Protein AF-A0AAV0XWG4-F1 (afdb_monomer_lite)

InterPro domains:
  IPR013087 Zinc finger C2H2-type [PS00028] (8-29)
  IPR013087 Zinc finger C2H2-type [PS50157] (6-34)

Structure (mmCIF, N/CA/C/O backbone):
data_AF-A0AAV0XWG4-F1
#
_entry.id   AF-A0AAV0XWG4-F1
#
loop_
_atom_site.group_PDB
_atom_site.id
_atom_site.type_symbol
_atom_site.label_atom_id
_atom_site.label_alt_id
_atom_site.label_comp_id
_atom_site.label_asym_id
_atom_site.label_entity_id
_atom_site.label_seq_id
_atom_site.pdbx_PDB_ins_code
_atom_site.Cartn_x
_atom_site.Cartn_y
_atom_site.Cartn_z
_atom_site.occupancy
_atom_site.B_iso_or_equiv
_atom_site.auth_seq_id
_atom_site.auth_comp_id
_atom_site.auth_asym_id
_atom_site.auth_atom_id
_atom_site.pdbx_PDB_model_num
ATOM 1 N N . MET A 1 1 ? 0.734 20.926 18.922 1.00 51.56 1 MET A N 1
ATOM 2 C CA . MET A 1 1 ? 0.451 19.916 17.878 1.00 51.56 1 MET A CA 1
ATOM 3 C C . MET A 1 1 ? -0.539 18.924 18.458 1.00 51.56 1 MET A C 1
ATOM 5 O O . MET A 1 1 ? -0.162 18.158 19.336 1.00 51.56 1 MET A O 1
ATOM 9 N N . GLU A 1 2 ? -1.803 18.983 18.050 1.00 61.16 2 GLU A N 1
ATOM 10 C CA . GLU A 1 2 ? -2.807 18.018 18.503 1.00 61.16 2 GLU A CA 1
ATOM 11 C C . GLU A 1 2 ? -2.474 16.643 17.919 1.00 61.16 2 GLU A C 1
ATOM 13 O O . GLU A 1 2 ? -2.381 16.458 16.703 1.00 61.16 2 GLU A O 1
ATOM 18 N N . LYS A 1 3 ? -2.199 15.680 18.800 1.00 68.31 3 LYS A N 1
ATOM 19 C CA . LYS A 1 3 ? -1.814 14.325 18.412 1.00 68.31 3 LYS A CA 1
ATOM 20 C C . LYS A 1 3 ? -3.073 13.611 17.927 1.00 68.31 3 LYS A C 1
ATOM 22 O O . LYS A 1 3 ? -3.860 13.125 18.731 1.00 68.31 3 LYS A O 1
ATOM 27 N N . THR A 1 4 ? -3.284 13.579 16.615 1.00 80.38 4 THR A N 1
ATOM 28 C CA . THR A 1 4 ? -4.413 12.871 16.005 1.00 80.38 4 THR A CA 1
ATOM 29 C C . THR A 1 4 ? -4.279 11.376 16.276 1.00 80.38 4 THR A C 1
ATOM 31 O O . THR A 1 4 ? -3.386 10.699 15.767 1.00 80.38 4 THR A O 1
ATOM 34 N N . VAL A 1 5 ? -5.155 10.863 17.138 1.00 88.19 5 VAL A N 1
ATOM 35 C CA . VAL A 1 5 ? -5.189 9.449 17.514 1.00 88.19 5 VAL A CA 1
ATOM 36 C C . VAL A 1 5 ? -6.015 8.675 16.493 1.00 88.19 5 VAL A C 1
ATOM 38 O O . VAL A 1 5 ? -7.152 9.032 16.188 1.00 88.19 5 VAL A O 1
ATOM 41 N N . ILE A 1 6 ? -5.448 7.595 15.967 1.00 92.06 6 ILE A N 1
ATOM 42 C CA . ILE A 1 6 ? -6.084 6.713 14.991 1.00 92.06 6 ILE A CA 1
ATOM 43 C C . ILE A 1 6 ? -6.705 5.547 15.755 1.00 92.06 6 ILE A C 1
ATOM 45 O O . ILE A 1 6 ? -5.992 4.753 16.369 1.00 92.06 6 ILE A O 1
ATOM 49 N N . LYS A 1 7 ? -8.033 5.446 15.729 1.00 93.06 7 LYS A N 1
ATOM 50 C CA . LYS A 1 7 ? -8.779 4.378 16.406 1.00 93.06 7 LYS A CA 1
ATOM 51 C C . LYS A 1 7 ? -8.887 3.141 15.516 1.00 93.06 7 LYS A C 1
ATOM 53 O O . LYS A 1 7 ? -9.048 3.260 14.299 1.00 93.06 7 LYS A O 1
ATOM 58 N N . CYS A 1 8 ? -8.811 1.958 16.119 1.00 91.19 8 CYS A N 1
ATOM 59 C CA . CYS A 1 8 ? -9.193 0.732 15.433 1.00 91.19 8 CYS A CA 1
ATOM 60 C C . CYS A 1 8 ? -10.719 0.724 15.203 1.00 91.19 8 CYS A C 1
ATOM 62 O O . CYS A 1 8 ? -11.466 1.079 16.107 1.00 91.19 8 CYS A O 1
ATOM 64 N N . PRO A 1 9 ? -11.223 0.309 14.030 1.00 89.81 9 PRO A N 1
ATOM 65 C CA . PRO A 1 9 ? -12.666 0.182 13.803 1.00 89.81 9 PRO A CA 1
ATOM 66 C C . PRO A 1 9 ? -13.285 -1.067 14.441 1.00 89.81 9 PRO A C 1
ATOM 68 O O . PRO A 1 9 ? -14.502 -1.161 14.521 1.00 89.81 9 PRO A O 1
ATOM 71 N N . ASN A 1 10 ? -12.466 -2.050 14.834 1.00 89.94 10 ASN A N 1
ATOM 72 C CA . ASN A 1 10 ? -12.929 -3.335 15.369 1.00 89.94 10 ASN A CA 1
ATOM 73 C C . ASN A 1 10 ? -12.763 -3.451 16.891 1.00 89.94 10 ASN A C 1
ATOM 75 O O . ASN A 1 10 ? -13.210 -4.436 17.469 1.00 89.94 10 ASN A O 1
ATOM 79 N N . CYS A 1 11 ? -12.105 -2.487 17.542 1.00 93.44 11 CYS A N 1
ATOM 80 C CA . CYS A 1 11 ? -11.924 -2.471 18.992 1.00 93.44 11 CYS A CA 1
ATOM 81 C C . CYS A 1 11 ? -11.581 -1.064 19.509 1.00 93.44 11 CYS A C 1
ATOM 83 O O . CYS A 1 11 ? -11.411 -0.123 18.740 1.00 93.44 11 CYS A O 1
ATOM 85 N N . VAL A 1 12 ? -11.423 -0.930 20.827 1.00 94.81 12 VAL A N 1
ATOM 86 C CA . VAL A 1 12 ? -11.112 0.343 21.503 1.00 94.81 12 VAL A CA 1
ATOM 87 C C . VAL A 1 12 ? -9.634 0.760 21.428 1.00 94.81 12 VAL A C 1
ATOM 89 O O . VAL A 1 12 ? -9.265 1.804 21.965 1.00 94.81 12 VAL A O 1
ATOM 92 N N . ALA A 1 13 ? -8.774 -0.024 20.767 1.00 93.19 13 ALA A N 1
ATOM 93 C CA . ALA A 1 13 ? -7.350 0.284 20.660 1.00 93.19 13 ALA A CA 1
ATOM 94 C C . ALA A 1 13 ? -7.106 1.575 19.861 1.00 93.19 13 ALA A C 1
ATOM 96 O O . ALA A 1 13 ? -7.737 1.831 18.828 1.00 93.19 13 ALA A O 1
ATOM 97 N N . THR A 1 14 ? -6.149 2.380 20.325 1.00 95.00 14 THR A N 1
ATOM 98 C CA . THR A 1 14 ? -5.774 3.648 19.693 1.00 95.00 14 THR A CA 1
ATOM 99 C C . THR A 1 14 ? -4.285 3.687 19.383 1.00 95.00 14 THR A C 1
ATOM 101 O O . THR A 1 14 ? -3.463 3.115 20.097 1.00 95.00 14 THR A O 1
ATOM 104 N N . PHE A 1 15 ? -3.936 4.346 18.281 1.00 92.81 15 PHE A N 1
ATOM 105 C CA . PHE A 1 15 ? -2.584 4.363 17.742 1.00 92.81 15 PHE A CA 1
ATOM 106 C C . PHE A 1 15 ? -2.191 5.772 17.325 1.00 92.81 15 PHE A C 1
ATOM 108 O O . PHE A 1 15 ? -3.005 6.553 16.841 1.00 92.81 15 PHE A O 1
ATOM 115 N N . THR A 1 16 ? -0.909 6.082 17.452 1.00 91.56 16 THR A N 1
ATOM 116 C CA . THR A 1 16 ? -0.327 7.346 16.983 1.00 91.56 16 THR A CA 1
ATOM 117 C C . THR A 1 16 ? 0.080 7.293 15.510 1.00 91.56 16 THR A C 1
ATOM 119 O O . THR A 1 16 ? 0.272 8.330 14.887 1.00 91.56 16 THR A O 1
ATOM 122 N N . LEU A 1 17 ? 0.217 6.086 14.947 1.00 87.38 17 LEU A N 1
ATOM 123 C CA . LEU A 1 17 ? 0.650 5.844 13.573 1.00 87.38 17 LEU A CA 1
ATOM 124 C C . LEU A 1 17 ? -0.308 4.892 12.861 1.00 87.38 17 LEU A C 1
ATOM 126 O O . LEU A 1 17 ? -0.711 3.860 13.402 1.00 87.38 17 LEU A O 1
ATOM 130 N N . LYS A 1 18 ? -0.604 5.201 11.595 1.00 85.75 18 LYS A N 1
ATOM 131 C CA . LYS A 1 18 ? -1.513 4.403 10.764 1.00 85.75 18 LYS A CA 1
ATOM 132 C C . LYS A 1 1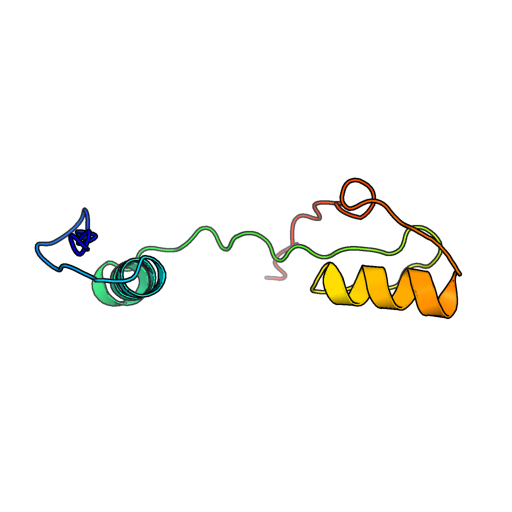8 ? -0.987 2.981 10.542 1.00 85.75 18 LYS A C 1
ATOM 134 O O . LYS A 1 18 ? -1.760 2.031 10.593 1.00 85.75 18 LYS A O 1
ATOM 139 N N . ASN A 1 19 ? 0.327 2.838 10.347 1.00 84.94 19 ASN A N 1
ATOM 140 C CA . ASN A 1 19 ? 0.974 1.536 10.157 1.00 84.94 19 ASN A CA 1
ATOM 141 C C . ASN A 1 19 ? 0.792 0.623 11.379 1.00 84.94 19 ASN A C 1
ATOM 143 O O . ASN A 1 19 ? 0.512 -0.559 11.206 1.00 84.94 19 ASN A O 1
ATOM 147 N N . ASN A 1 20 ? 0.861 1.177 12.594 1.00 90.00 20 ASN A N 1
ATOM 148 C CA . ASN A 1 20 ? 0.682 0.406 13.826 1.00 90.00 20 ASN A CA 1
ATOM 149 C C . ASN A 1 20 ? -0.765 -0.084 13.968 1.00 90.00 20 ASN A C 1
ATOM 151 O O . ASN A 1 20 ? -0.985 -1.246 14.292 1.00 90.00 20 ASN A O 1
ATOM 155 N N . MET A 1 21 ? -1.748 0.765 13.644 1.00 92.50 21 MET A N 1
ATOM 156 C CA . MET A 1 21 ? -3.161 0.368 13.631 1.00 92.50 21 MET A CA 1
ATOM 157 C C . MET A 1 21 ? -3.435 -0.757 12.619 1.00 92.50 21 MET A C 1
ATOM 159 O O . MET A 1 21 ? -4.133 -1.716 12.942 1.00 92.50 21 MET A O 1
ATOM 163 N N . TYR A 1 22 ? -2.854 -0.690 11.416 1.00 86.50 22 TYR A N 1
ATOM 164 C CA . TYR A 1 22 ? -2.994 -1.763 10.423 1.00 86.50 22 TYR A CA 1
ATOM 165 C C . TYR A 1 22 ? -2.330 -3.069 10.862 1.00 86.50 22 TYR A C 1
ATOM 167 O O . TYR A 1 22 ? -2.922 -4.131 10.678 1.00 86.50 22 TYR A O 1
ATOM 175 N N . ALA A 1 23 ? -1.129 -3.006 11.444 1.00 86.06 23 ALA A N 1
ATOM 176 C CA . ALA A 1 23 ? -0.453 -4.185 11.980 1.00 86.06 23 ALA A CA 1
ATOM 177 C C . ALA A 1 23 ? -1.292 -4.849 13.082 1.00 86.06 23 ALA A C 1
ATOM 179 O O . ALA A 1 23 ? -1.513 -6.054 13.033 1.00 86.06 23 ALA A O 1
ATOM 180 N N . HIS A 1 24 ? -1.847 -4.053 13.999 1.00 92.00 24 HIS A N 1
ATOM 181 C CA . HIS A 1 24 ? -2.788 -4.529 15.010 1.00 92.00 24 HIS A CA 1
ATOM 182 C C . HIS A 1 24 ? -4.022 -5.201 14.391 1.00 92.00 24 HIS A C 1
ATOM 184 O O . HIS A 1 24 ? -4.403 -6.285 14.821 1.00 92.00 24 HIS A O 1
ATOM 190 N N . ARG A 1 25 ? -4.638 -4.608 13.359 1.00 89.44 25 ARG A N 1
ATOM 191 C CA . ARG A 1 25 ? -5.787 -5.242 12.690 1.00 89.44 25 ARG A CA 1
ATOM 192 C C . ARG A 1 25 ? -5.410 -6.571 12.041 1.00 89.44 25 ARG A C 1
ATOM 194 O O . ARG A 1 25 ? -6.198 -7.506 12.121 1.00 89.44 25 ARG A O 1
ATOM 201 N N . ARG A 1 26 ? -4.218 -6.682 11.448 1.00 86.00 26 ARG A N 1
ATOM 202 C CA . ARG A 1 26 ? -3.731 -7.954 10.891 1.00 86.00 26 ARG A CA 1
ATOM 203 C C . ARG A 1 26 ? -3.599 -9.029 11.967 1.00 86.00 26 ARG A C 1
ATOM 205 O O . ARG A 1 26 ? -4.073 -10.135 11.760 1.00 86.00 26 ARG A O 1
ATOM 212 N N . THR A 1 27 ? -2.969 -8.715 13.099 1.00 88.44 27 THR A N 1
ATOM 213 C CA . THR A 1 27 ? -2.629 -9.727 14.113 1.00 88.44 27 THR A CA 1
ATOM 214 C C . THR A 1 27 ? -3.775 -10.046 15.067 1.00 88.44 27 THR A C 1
ATOM 216 O O . THR A 1 27 ? -3.963 -11.203 15.420 1.00 88.44 27 THR A O 1
ATOM 219 N N . ILE A 1 28 ? -4.547 -9.041 15.483 1.00 92.75 28 ILE A N 1
ATOM 220 C CA . ILE A 1 28 ? -5.601 -9.191 16.498 1.00 92.75 28 ILE A CA 1
ATOM 221 C C . ILE A 1 28 ? -6.964 -9.450 15.861 1.00 92.75 28 ILE A C 1
ATOM 223 O O . ILE A 1 28 ? -7.774 -10.188 16.411 1.00 92.75 28 ILE A O 1
ATOM 227 N N . HIS A 1 2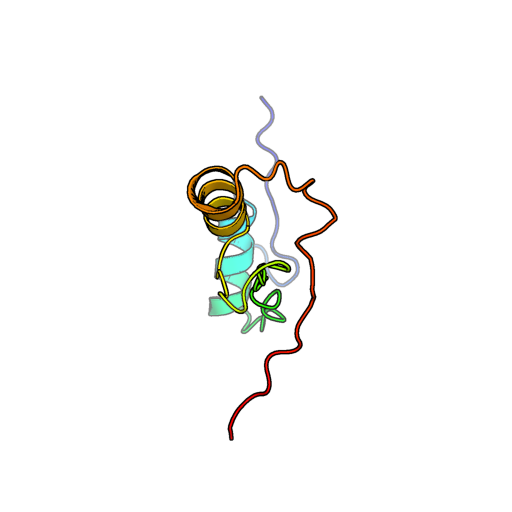9 ? -7.226 -8.855 14.698 1.00 88.56 29 HIS A N 1
ATOM 228 C CA . HIS A 1 29 ? -8.518 -8.967 14.018 1.00 88.56 29 HIS A CA 1
ATOM 229 C C . HIS A 1 29 ? -8.468 -9.839 12.765 1.00 88.56 29 HIS A C 1
ATOM 231 O O . HIS A 1 29 ? -9.442 -9.845 12.018 1.00 88.56 29 HIS A O 1
ATOM 237 N N . GLN A 1 30 ? -7.347 -10.536 12.522 1.00 81.06 30 GLN A N 1
ATOM 238 C CA . GLN A 1 30 ? -7.126 -11.372 11.333 1.00 81.06 30 GLN A CA 1
ATOM 239 C C . GLN A 1 30 ? -7.518 -10.636 10.047 1.00 81.06 30 GLN A C 1
ATOM 241 O O . GLN A 1 30 ? -8.073 -11.202 9.108 1.00 81.06 30 GLN A O 1
ATOM 246 N N . PHE A 1 31 ? -7.280 -9.320 10.033 1.00 78.00 31 PHE A N 1
ATOM 247 C CA . PHE A 1 31 ? -7.593 -8.489 8.889 1.00 78.00 31 PHE A CA 1
ATOM 248 C C . PHE A 1 31 ? -6.591 -8.828 7.796 1.00 78.00 31 PHE A C 1
ATOM 250 O O . PHE A 1 31 ? -5.482 -8.282 7.759 1.00 78.00 31 PHE A O 1
ATOM 257 N N . GLU A 1 32 ? -7.000 -9.734 6.914 1.00 63.53 32 GLU A N 1
ATOM 258 C CA . GLU A 1 32 ? -6.326 -9.980 5.656 1.00 63.53 32 GLU A CA 1
ATOM 259 C C . GLU A 1 32 ? -6.321 -8.665 4.890 1.00 63.53 32 GLU A C 1
ATOM 261 O O . GLU A 1 32 ? -7.311 -8.194 4.324 1.00 63.53 32 GLU A O 1
ATOM 266 N N . HIS A 1 33 ? -5.162 -8.017 4.897 1.00 58.94 33 HIS A N 1
ATOM 267 C CA . HIS A 1 33 ? -4.894 -7.067 3.849 1.00 58.94 33 HIS A CA 1
ATOM 268 C C . HIS A 1 33 ? -5.022 -7.856 2.555 1.00 58.94 33 HIS A C 1
ATOM 270 O O . HIS A 1 33 ? -4.195 -8.732 2.309 1.00 58.94 33 HIS A O 1
ATOM 276 N N . LEU A 1 34 ? -5.953 -7.449 1.690 1.00 54.62 34 LEU A N 1
ATOM 277 C CA . LEU A 1 34 ? -5.678 -7.424 0.259 1.00 54.62 34 LEU A CA 1
ATOM 278 C C . LEU A 1 34 ? -4.253 -6.881 0.150 1.00 54.62 34 LEU A C 1
ATOM 280 O O . LEU A 1 34 ? -4.022 -5.684 0.390 1.00 54.62 34 LEU A O 1
ATOM 284 N N . ARG A 1 35 ? -3.265 -7.776 -0.022 1.00 50.59 35 ARG A N 1
ATOM 285 C CA . ARG A 1 35 ? -1.877 -7.375 -0.222 1.00 50.59 35 ARG A CA 1
ATOM 286 C C . ARG A 1 35 ? -1.995 -6.372 -1.346 1.00 50.59 35 ARG A C 1
ATOM 288 O O . ARG A 1 35 ? -2.531 -6.703 -2.397 1.00 50.59 35 ARG A O 1
ATOM 295 N N . LYS A 1 36 ? -1.595 -5.120 -1.099 1.00 52.97 36 LYS A N 1
ATOM 296 C CA . LYS A 1 36 ? -1.404 -4.203 -2.216 1.00 52.97 36 LYS A CA 1
ATOM 297 C C . LYS A 1 36 ? -0.457 -4.960 -3.122 1.00 52.97 36 LYS A C 1
ATOM 299 O O . LYS A 1 36 ? 0.645 -5.269 -2.663 1.00 52.97 36 LYS A O 1
ATOM 304 N N . GLU A 1 37 ? -0.957 -5.358 -4.288 1.00 57.31 37 GLU A N 1
ATOM 305 C CA . GLU A 1 37 ? -0.205 -6.192 -5.209 1.00 57.31 37 GLU A CA 1
ATOM 306 C C . GLU A 1 37 ? 1.199 -5.605 -5.314 1.00 57.31 37 GLU A C 1
ATOM 308 O O . GLU A 1 37 ? 1.326 -4.371 -5.403 1.00 57.31 37 GLU A O 1
ATOM 313 N N . PRO A 1 38 ? 2.253 -6.428 -5.177 1.00 57.62 38 PRO A N 1
ATOM 314 C CA . PRO A 1 38 ? 3.603 -5.921 -5.303 1.00 57.62 38 PRO A CA 1
ATOM 315 C C . PRO A 1 38 ? 3.685 -5.206 -6.649 1.00 57.62 38 PRO A C 1
ATOM 317 O O . PRO A 1 38 ? 3.453 -5.801 -7.698 1.00 57.62 38 PRO A O 1
ATOM 320 N N . TYR A 1 39 ? 3.942 -3.898 -6.608 1.00 62.19 39 TYR A N 1
ATOM 321 C CA . TYR A 1 39 ? 4.066 -3.084 -7.808 1.00 62.19 39 TYR A CA 1
ATOM 322 C C . TYR A 1 39 ? 5.363 -3.487 -8.501 1.00 62.19 39 TYR A C 1
ATOM 324 O O . TYR A 1 39 ? 6.424 -2.919 -8.240 1.00 62.19 39 TYR A O 1
ATOM 332 N N . ILE A 1 40 ? 5.283 -4.505 -9.351 1.00 67.31 40 ILE A N 1
ATOM 333 C CA . ILE A 1 40 ? 6.404 -4.918 -10.178 1.00 67.31 40 ILE A CA 1
ATOM 334 C C . ILE A 1 40 ? 6.430 -3.981 -11.378 1.00 67.31 40 ILE A C 1
ATOM 336 O O . ILE A 1 40 ? 5.525 -3.967 -12.206 1.00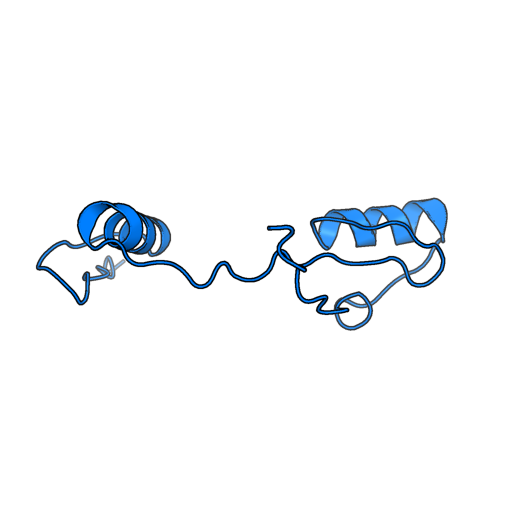 67.31 40 ILE A O 1
ATOM 340 N N . SER A 1 41 ? 7.481 -3.178 -11.455 1.00 69.69 41 SER A N 1
ATOM 341 C CA . SER A 1 41 ? 7.750 -2.340 -12.621 1.00 69.69 41 SER A CA 1
ATOM 342 C C . SER A 1 41 ? 8.654 -3.108 -13.575 1.00 69.69 41 SER A C 1
ATOM 344 O O . SER A 1 41 ? 9.703 -3.609 -13.172 1.00 69.69 41 SER A O 1
ATOM 346 N N . LYS A 1 42 ? 8.240 -3.233 -14.834 1.00 76.56 42 LYS A N 1
ATOM 347 C CA . LYS A 1 42 ? 9.048 -3.828 -15.900 1.00 76.56 42 LYS A CA 1
ATOM 348 C C . LYS A 1 42 ? 9.679 -2.705 -16.716 1.00 76.56 42 LYS A C 1
ATOM 350 O O . LYS A 1 42 ? 9.026 -1.691 -16.976 1.00 76.56 42 LYS A O 1
ATOM 355 N N . CYS A 1 43 ? 10.937 -2.864 -17.101 1.00 78.88 43 CYS A N 1
ATOM 356 C CA . CYS A 1 43 ? 11.523 -1.986 -18.104 1.00 78.88 43 CYS A CA 1
ATOM 357 C C . CYS A 1 43 ? 10.795 -2.196 -19.453 1.00 78.88 43 CYS A C 1
ATOM 359 O O . CYS A 1 43 ? 10.350 -3.294 -19.766 1.00 78.88 43 CYS A O 1
ATOM 361 N N . HIS A 1 44 ? 10.600 -1.131 -20.233 1.00 75.44 44 HIS A N 1
ATOM 362 C CA . HIS A 1 44 ? 9.984 -1.235 -21.567 1.00 75.44 44 HIS A CA 1
ATOM 363 C C . HIS A 1 44 ? 11.024 -1.400 -22.684 1.00 75.44 44 HIS A C 1
ATOM 365 O O . HIS A 1 44 ? 10.664 -1.700 -23.815 1.00 75.44 44 HIS A O 1
ATOM 371 N N . ILE A 1 45 ? 12.301 -1.170 -22.366 1.00 79.75 45 ILE A N 1
ATOM 372 C CA . ILE A 1 45 ? 13.439 -1.310 -23.284 1.00 79.75 45 ILE A CA 1
ATOM 373 C C . ILE A 1 45 ? 14.074 -2.699 -23.140 1.00 79.75 45 ILE A C 1
ATOM 375 O O . ILE A 1 45 ? 14.610 -3.240 -24.099 1.00 79.75 45 ILE A O 1
ATOM 379 N N . CYS A 1 46 ? 13.999 -3.296 -21.949 1.00 82.75 46 CYS A N 1
ATOM 380 C CA . CYS A 1 46 ? 14.474 -4.645 -21.665 1.00 82.75 46 CYS A CA 1
ATOM 381 C C . CYS A 1 46 ? 13.485 -5.372 -20.748 1.00 82.75 46 CYS A C 1
ATOM 383 O O . CYS A 1 46 ? 12.701 -4.742 -20.046 1.00 82.75 46 CYS A O 1
ATOM 385 N N . ASP A 1 47 ? 13.542 -6.698 -20.681 1.00 79.25 47 ASP A N 1
ATOM 386 C CA . ASP A 1 47 ? 12.577 -7.480 -19.899 1.00 79.25 47 ASP A CA 1
ATOM 387 C C . ASP A 1 47 ? 12.856 -7.529 -18.383 1.00 79.25 47 ASP A C 1
ATOM 389 O O . ASP A 1 47 ? 12.256 -8.333 -17.662 1.00 79.25 47 ASP A O 1
ATOM 393 N N . LEU A 1 48 ? 13.736 -6.660 -17.868 1.00 82.06 48 LEU A N 1
ATOM 394 C CA . LEU A 1 48 ? 14.096 -6.653 -16.452 1.00 82.06 48 LEU A CA 1
ATOM 395 C C . LEU A 1 48 ? 12.925 -6.182 -15.577 1.00 82.06 48 LEU A C 1
ATOM 397 O O . LEU A 1 48 ? 12.270 -5.170 -15.850 1.00 82.06 48 LEU A O 1
ATOM 401 N N . LYS A 1 49 ? 12.683 -6.926 -14.495 1.00 82.75 49 LYS A N 1
ATOM 402 C CA . LYS A 1 49 ? 11.616 -6.677 -13.521 1.00 82.75 49 LYS A CA 1
ATOM 403 C C . LYS A 1 49 ? 12.202 -6.094 -12.237 1.00 82.75 49 LYS A C 1
ATOM 405 O O . LYS A 1 49 ? 13.216 -6.571 -11.736 1.00 82.75 49 LYS A O 1
ATOM 410 N N . PHE A 1 50 ? 11.526 -5.101 -11.671 1.00 79.19 50 PHE A N 1
ATOM 411 C CA . PHE A 1 50 ? 11.914 -4.440 -10.429 1.00 79.19 50 PHE A CA 1
ATOM 412 C C . PHE A 1 50 ? 10.762 -4.474 -9.433 1.00 79.19 50 PHE A C 1
ATOM 414 O O . PHE A 1 50 ? 9.641 -4.085 -9.755 1.00 79.19 50 PHE A O 1
ATOM 421 N N . SER A 1 51 ? 11.063 -4.853 -8.193 1.00 75.12 51 SER A N 1
ATOM 422 C CA . SER A 1 51 ? 10.116 -4.850 -7.069 1.00 75.12 51 SER A CA 1
ATOM 423 C C . SER A 1 51 ? 9.801 -3.448 -6.528 1.00 75.12 51 SER A C 1
ATOM 425 O O . SER A 1 51 ? 8.941 -3.295 -5.663 1.00 75.12 51 SER A O 1
ATOM 427 N N . ASN A 1 52 ? 10.509 -2.418 -7.006 1.00 72.12 52 ASN A N 1
ATOM 428 C CA . ASN A 1 52 ? 10.335 -1.033 -6.588 1.00 72.12 52 ASN A CA 1
ATOM 429 C C . ASN A 1 52 ? 10.627 -0.066 -7.746 1.00 72.12 52 ASN A C 1
ATOM 431 O O . ASN A 1 52 ? 11.641 -0.187 -8.438 1.00 72.12 52 ASN A O 1
ATOM 435 N N . GLU A 1 53 ? 9.776 0.949 -7.895 1.00 74.19 53 GLU A N 1
ATOM 436 C CA . GLU A 1 53 ? 9.878 1.999 -8.913 1.00 74.19 53 GLU A CA 1
ATOM 437 C C . GLU A 1 53 ? 11.229 2.732 -8.860 1.00 74.19 53 GLU A C 1
ATOM 4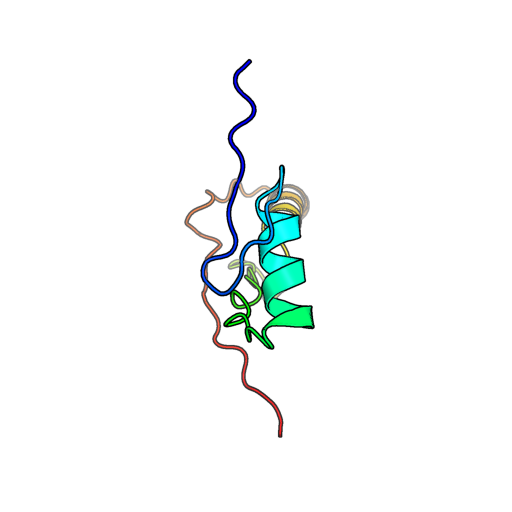39 O O . GLU A 1 53 ? 11.821 3.003 -9.904 1.00 74.19 53 GLU A O 1
ATOM 444 N N . LYS A 1 54 ? 11.770 2.985 -7.657 1.00 78.56 54 LYS A N 1
ATOM 445 C CA . LYS A 1 54 ? 13.075 3.655 -7.489 1.00 78.56 54 LYS A CA 1
ATOM 446 C C . LYS A 1 54 ? 14.213 2.890 -8.168 1.00 78.56 54 LYS A C 1
ATOM 448 O O . LYS A 1 54 ? 15.078 3.505 -8.790 1.00 78.56 54 LYS A O 1
ATOM 453 N N . CYS A 1 55 ? 14.198 1.562 -8.059 1.00 81.12 55 CYS A N 1
ATOM 454 C CA . CYS A 1 55 ? 15.202 0.699 -8.674 1.00 81.12 55 CYS A CA 1
ATOM 455 C C . CYS A 1 55 ? 15.082 0.739 -10.199 1.00 81.12 55 CYS A C 1
ATOM 457 O O . CYS A 1 55 ? 16.095 0.909 -10.875 1.00 81.12 55 CYS A O 1
ATOM 459 N N . SER A 1 56 ? 13.851 0.684 -10.725 1.00 78.19 56 SER A N 1
ATOM 460 C CA . SER A 1 56 ? 13.612 0.810 -12.166 1.00 78.19 56 SER A CA 1
ATOM 461 C C . SER A 1 56 ? 14.110 2.154 -12.704 1.00 78.19 56 SER A C 1
ATOM 463 O O . SER A 1 56 ? 14.857 2.186 -13.673 1.00 78.19 56 SER A O 1
ATOM 465 N N . PHE A 1 57 ? 13.807 3.268 -12.029 1.00 78.69 57 PHE A N 1
ATOM 466 C CA . PHE A 1 57 ? 14.209 4.602 -12.473 1.00 78.69 57 PHE A CA 1
ATOM 467 C C . PHE A 1 57 ? 15.733 4.770 -12.495 1.00 78.69 57 PHE A C 1
ATOM 469 O O . PHE A 1 57 ? 16.291 5.276 -13.469 1.00 78.69 57 PHE A O 1
ATOM 476 N N . HIS A 1 58 ? 16.419 4.312 -11.442 1.00 83.50 58 HIS A N 1
ATOM 477 C CA . HIS A 1 58 ? 17.880 4.342 -11.400 1.00 83.50 58 HIS A CA 1
ATOM 478 C C . HIS A 1 58 ? 18.492 3.510 -12.532 1.00 83.50 58 HIS A C 1
ATOM 480 O O . HIS A 1 58 ? 19.414 3.973 -13.204 1.00 83.50 58 HIS A O 1
ATOM 486 N N . TYR A 1 59 ? 17.949 2.315 -12.777 1.00 84.44 59 TYR A N 1
ATOM 487 C CA . TYR A 1 59 ? 18.386 1.461 -13.874 1.00 84.44 59 TYR A CA 1
ATOM 488 C C . TYR A 1 59 ? 18.193 2.135 -15.238 1.00 84.44 59 TYR A C 1
ATOM 490 O O . TYR A 1 59 ? 19.139 2.208 -16.016 1.00 84.44 59 TYR A O 1
ATOM 498 N N . MET A 1 60 ? 17.018 2.710 -15.504 1.00 81.38 60 MET A N 1
ATOM 499 C CA . MET A 1 60 ? 16.730 3.406 -16.765 1.00 81.38 60 MET A CA 1
ATOM 500 C C . MET A 1 60 ? 17.683 4.569 -17.021 1.00 81.38 60 MET A C 1
ATOM 502 O O . MET A 1 60 ? 18.189 4.724 -18.133 1.00 81.38 60 MET A O 1
ATOM 506 N N . LYS A 1 61 ? 17.972 5.358 -15.983 1.00 84.06 61 LYS A N 1
ATOM 507 C CA . LYS A 1 61 ? 18.923 6.463 -16.088 1.00 84.06 61 LYS A CA 1
ATOM 508 C C . LYS A 1 61 ? 20.340 5.957 -16.369 1.00 84.06 61 LYS A C 1
ATOM 510 O O . LYS A 1 61 ? 21.045 6.552 -17.173 1.00 84.06 61 LYS A O 1
ATOM 515 N N . LYS A 1 62 ? 20.757 4.869 -15.717 1.00 87.50 62 LYS A N 1
ATOM 516 C CA . LYS A 1 62 ? 22.128 4.346 -15.799 1.00 87.50 62 LYS A CA 1
ATOM 517 C C . LYS A 1 62 ? 22.408 3.558 -17.082 1.00 87.50 62 LYS A C 1
ATOM 519 O O . LYS A 1 62 ? 23.480 3.709 -17.650 1.00 87.50 62 LYS A O 1
ATOM 524 N N . PHE A 1 63 ? 21.473 2.717 -17.514 1.00 85.94 63 PHE A N 1
ATOM 525 C CA . PHE A 1 63 ? 21.692 1.745 -18.593 1.00 85.94 63 PHE A CA 1
ATOM 526 C C . PHE A 1 63 ? 21.017 2.120 -19.909 1.00 85.94 63 PHE A C 1
ATOM 528 O O . PHE A 1 63 ? 21.421 1.637 -20.959 1.00 85.94 63 PHE A O 1
ATOM 535 N N . HIS A 1 64 ? 20.013 2.993 -19.869 1.00 84.38 64 HIS A N 1
ATOM 536 C CA . HIS A 1 64 ? 19.281 3.408 -21.063 1.00 84.38 64 HIS A CA 1
ATOM 537 C C . HIS A 1 64 ? 19.301 4.923 -21.285 1.00 84.38 64 HIS A C 1
ATOM 539 O O . HIS A 1 64 ? 18.651 5.400 -22.211 1.00 84.38 64 HIS A O 1
ATOM 545 N N . ASN A 1 65 ? 19.998 5.680 -20.422 1.00 79.75 65 ASN A N 1
ATOM 546 C CA . ASN A 1 65 ? 20.016 7.147 -20.407 1.00 79.75 65 ASN A CA 1
ATOM 547 C C . ASN A 1 65 ? 18.605 7.761 -20.549 1.00 79.75 65 ASN A C 1
ATOM 549 O O . ASN A 1 65 ? 18.413 8.808 -21.164 1.00 79.75 65 ASN A O 1
ATOM 553 N N . SER A 1 66 ? 17.600 7.052 -20.025 1.00 68.88 66 SER A N 1
ATOM 554 C CA . SER A 1 66 ? 16.189 7.308 -20.293 1.00 68.88 66 SER A CA 1
ATOM 555 C C . SER A 1 66 ? 15.528 7.922 -19.068 1.00 68.88 66 SER A C 1
ATOM 557 O O . SER A 1 66 ? 15.586 7.387 -17.957 1.00 68.88 66 SER A O 1
ATOM 559 N N . SER A 1 67 ? 14.872 9.057 -19.286 1.00 64.44 67 SER A N 1
ATOM 560 C CA . SER A 1 67 ? 14.144 9.820 -18.275 1.00 64.44 67 SER A CA 1
ATOM 561 C C . SER A 1 67 ? 12.695 9.337 -18.193 1.00 64.44 67 SER A C 1
ATOM 563 O O . SER A 1 67 ? 11.776 10.073 -18.553 1.00 64.44 67 SER A O 1
ATOM 565 N N . ILE A 1 68 ? 12.458 8.089 -17.772 1.00 62.34 68 ILE A N 1
ATOM 566 C CA . ILE A 1 68 ? 11.077 7.595 -17.680 1.00 62.34 68 ILE A CA 1
ATOM 567 C C . ILE A 1 68 ? 10.293 8.397 -16.629 1.00 62.34 68 ILE A C 1
ATOM 569 O O . ILE A 1 68 ? 10.670 8.466 -15.457 1.00 62.34 68 ILE A O 1
ATOM 573 N N . SER A 1 69 ? 9.155 8.959 -17.044 1.00 57.88 69 SER A N 1
ATOM 574 C CA . SER A 1 69 ? 8.158 9.558 -16.154 1.00 57.88 69 SER A CA 1
ATOM 575 C C . SER A 1 69 ? 7.447 8.485 -15.320 1.00 57.88 69 SER A C 1
ATOM 577 O O . SER A 1 69 ? 7.088 7.429 -15.834 1.00 57.88 69 SER A O 1
ATOM 579 N N . LYS A 1 70 ? 7.141 8.792 -14.050 1.00 53.81 70 LYS A N 1
ATOM 580 C CA . LYS A 1 70 ? 6.452 7.937 -13.046 1.00 53.81 70 LYS A CA 1
ATOM 581 C C . LYS A 1 70 ? 5.158 7.249 -13.529 1.00 53.81 70 LYS A C 1
ATOM 583 O O . LYS A 1 70 ? 4.621 6.367 -12.862 1.00 53.81 70 LYS A O 1
ATOM 588 N N . LYS A 1 71 ? 4.601 7.690 -14.661 1.00 52.72 71 LYS A N 1
ATOM 589 C CA . LYS A 1 71 ? 3.390 7.134 -15.282 1.00 52.72 71 LYS A CA 1
ATOM 590 C C . LYS A 1 71 ? 3.671 5.953 -16.225 1.00 52.72 71 LYS A C 1
ATOM 592 O O . LYS A 1 71 ? 2.765 5.162 -16.450 1.00 52.72 71 LYS A O 1
ATOM 597 N N . GLN A 1 72 ? 4.892 5.812 -16.743 1.00 54.75 72 GLN A N 1
ATOM 598 C CA . GLN A 1 72 ? 5.225 4.864 -17.818 1.00 54.75 72 GLN A CA 1
ATOM 599 C C . GLN A 1 72 ? 5.743 3.502 -17.330 1.00 54.75 72 GLN A C 1
ATOM 601 O O . GLN A 1 72 ? 5.840 2.572 -18.119 1.00 54.75 72 GLN A O 1
ATOM 606 N N . THR A 1 73 ? 6.049 3.359 -16.037 1.00 51.66 73 THR A N 1
ATOM 607 C CA . THR A 1 73 ? 6.546 2.107 -15.429 1.00 51.66 73 THR A CA 1
ATOM 608 C C . THR A 1 73 ? 5.452 1.255 -14.776 1.00 51.66 73 THR A C 1
ATOM 610 O O . THR A 1 73 ? 5.732 0.156 -14.295 1.00 51.66 73 THR A O 1
ATOM 613 N N . ARG A 1 74 ? 4.202 1.742 -14.725 1.00 45.75 74 ARG A N 1
ATOM 614 C CA . ARG A 1 74 ? 3.088 1.063 -14.044 1.00 45.75 74 ARG A CA 1
ATOM 615 C C . ARG A 1 74 ? 2.389 0.065 -14.962 1.00 45.75 74 ARG A C 1
ATOM 617 O O . ARG A 1 74 ? 1.263 0.299 -15.389 1.00 45.75 74 ARG A O 1
ATOM 624 N N . ILE A 1 75 ? 3.026 -1.072 -15.206 1.00 54.50 75 ILE A N 1
ATOM 625 C CA . ILE A 1 75 ? 2.297 -2.267 -15.637 1.00 54.50 75 ILE A CA 1
ATOM 626 C C . ILE A 1 75 ? 1.835 -2.966 -14.355 1.00 54.50 75 ILE A C 1
ATOM 628 O O . ILE A 1 75 ? 2.653 -3.481 -13.600 1.00 54.50 75 ILE A O 1
ATOM 632 N N . LYS A 1 76 ? 0.529 -2.923 -14.063 1.00 50.28 76 LYS A N 1
ATOM 633 C CA . LYS A 1 76 ? -0.061 -3.764 -13.014 1.00 50.28 76 LYS A CA 1
ATOM 634 C C . LYS A 1 76 ? -0.096 -5.185 -13.558 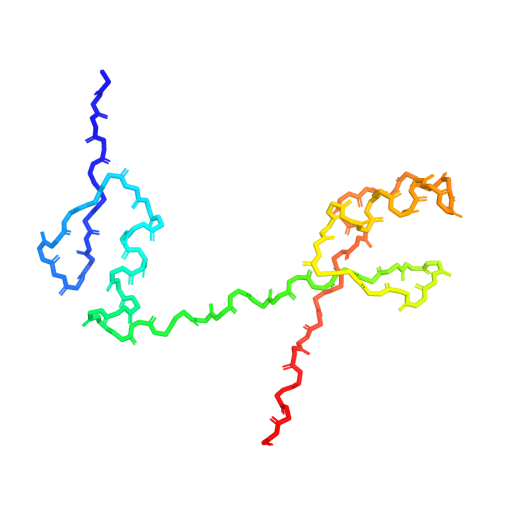1.00 50.28 76 LYS A C 1
ATOM 636 O O . LYS A 1 76 ? -0.856 -5.449 -14.484 1.00 50.28 76 LYS A O 1
ATOM 641 N N . TYR A 1 77 ? 0.751 -6.058 -13.032 1.00 46.66 77 TYR A N 1
ATOM 642 C CA . TYR A 1 77 ? 0.676 -7.478 -13.337 1.00 46.66 77 TYR A CA 1
ATOM 643 C C . TYR A 1 77 ? -0.043 -8.168 -12.175 1.00 46.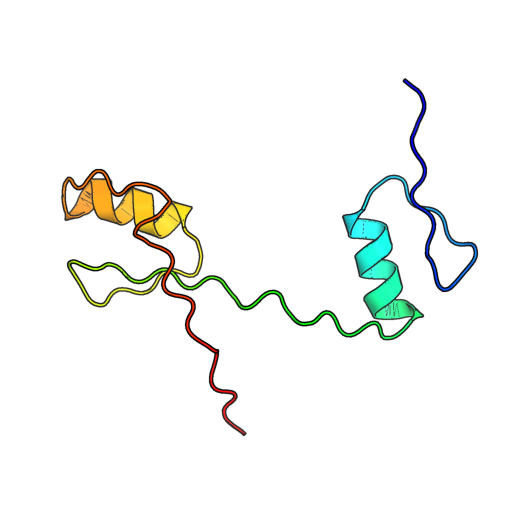66 77 TYR A C 1
ATOM 645 O O . TYR A 1 77 ? 0.443 -8.036 -11.048 1.00 46.66 77 TYR A O 1
ATOM 653 N N . PRO A 1 78 ? -1.172 -8.858 -12.409 1.00 46.75 78 PRO A N 1
ATOM 654 C CA . PRO A 1 78 ? -1.748 -9.720 -11.393 1.00 46.75 78 PRO A CA 1
ATOM 655 C C . PRO A 1 78 ? -0.741 -10.830 -11.088 1.00 46.75 78 PRO A C 1
ATOM 657 O O . PRO A 1 78 ? -0.216 -11.476 -11.995 1.00 46.75 78 PRO A O 1
ATOM 660 N N . TYR A 1 79 ? -0.388 -10.993 -9.816 1.00 45.81 79 TYR A N 1
ATOM 661 C CA . TYR A 1 79 ? 0.486 -12.088 -9.405 1.00 45.81 79 TYR A CA 1
ATOM 662 C C . TYR A 1 79 ? -0.305 -13.392 -9.533 1.00 45.81 79 TYR A C 1
ATOM 664 O O . TYR A 1 79 ? -1.235 -13.609 -8.759 1.00 45.81 79 TYR A O 1
ATOM 672 N N . GLU A 1 80 ? 0.042 -14.236 -10.507 1.00 44.78 80 GLU A N 1
ATOM 673 C CA . GLU A 1 80 ? -0.476 -15.602 -10.555 1.00 44.78 80 GLU A CA 1
ATOM 674 C C . GLU A 1 80 ? 0.060 -16.359 -9.337 1.00 44.78 80 GLU A C 1
ATOM 676 O O . GLU A 1 80 ? 1.267 -16.564 -9.179 1.00 44.78 80 GLU A O 1
ATOM 681 N N . SER A 1 81 ? -0.857 -16.699 -8.433 1.00 38.16 81 SER A N 1
ATOM 682 C CA . SER A 1 81 ? -0.633 -17.648 -7.354 1.00 38.16 81 SER A CA 1
ATOM 683 C C . SER A 1 81 ? -0.348 -19.008 -7.982 1.00 38.16 81 SER A C 1
ATOM 685 O O . SER A 1 81 ? -1.235 -19.580 -8.610 1.00 38.16 81 SER A O 1
ATOM 687 N N . TYR A 1 82 ? 0.877 -19.506 -7.834 1.00 43.25 82 TYR A N 1
ATOM 688 C CA . TYR A 1 82 ? 1.124 -20.932 -8.016 1.00 43.25 82 TYR A CA 1
ATOM 689 C C . TYR A 1 82 ? 0.598 -21.649 -6.769 1.00 43.25 82 TYR A C 1
ATOM 691 O O . TYR A 1 82 ? 0.884 -21.201 -5.655 1.00 43.25 82 TYR A O 1
ATOM 699 N N . ASP A 1 83 ? -0.226 -22.665 -7.032 1.00 41.00 83 ASP A N 1
ATOM 700 C CA . ASP A 1 83 ? -0.945 -23.546 -6.098 1.00 41.00 83 ASP A CA 1
ATOM 701 C C . ASP A 1 83 ? -0.019 -24.182 -5.045 1.00 41.00 83 ASP A C 1
ATOM 703 O O . ASP A 1 83 ? 1.089 -24.638 -5.429 1.00 41.00 83 ASP A O 1
#

Radius of gyration: 18.64 Å; chains: 1; bounding box: 35×44×45 Å

pLDDT: mean 73.73, std 16.19, range [38.16, 95.0]

Foldseek 3Di:
DPQDWDAAPVDRDIDSDPVVSVVCCCPVVVPDPPPPQQQWFADPVDRDIDSDPVVVQVCCCPPVVDRDDPVPRGDDDDDDDDD

Sequence (83 aa):
MEKTVIKCPNCVATFTLKNNMYAHRRTIHQFEHLRKEPYISKCHICDLKFSNEKCSFHYMKKFHNSSISKKQTRIKYPYESYD

Secondary structure (DSSP, 8-state):
-----EE-SSSS-EESSHHHHHHHHHHHS-----------EEPSSS--EESSHHHHHHHHHHHS-----TTSS----------

Organism: NCBI:txid13131